Protein AF-A0A657LR87-F1 (afdb_monomer_lite)

Secondary structure (DSSP, 8-state):
--------------------------GGGSTTPPPHHHHHHHH-EEEEEEEEES-SS---SSS-SEEEEEEEEETTEEEEESSPPPPHHHHHTT---

Organism: NCBI:txid1798805

Structure (mmCIF, N/CA/C/O backbone):
data_AF-A0A657LR87-F1
#
_entry.id   AF-A0A657LR87-F1
#
loop_
_atom_site.group_PDB
_atom_site.id
_atom_site.type_symbol
_atom_site.label_atom_id
_atom_site.label_alt_id
_atom_site.label_comp_id
_atom_site.label_asym_id
_atom_site.label_entity_id
_atom_site.label_seq_id
_atom_site.pdbx_PDB_ins_code
_atom_site.Cartn_x
_atom_site.Cartn_y
_atom_site.Cartn_z
_atom_site.occupancy
_atom_site.B_iso_or_equiv
_atom_site.auth_seq_id
_atom_site.auth_comp_id
_atom_site.auth_asym_id
_atom_site.auth_atom_id
_atom_site.pdbx_PDB_model_num
ATOM 1 N N . MET A 1 1 ? -25.344 -31.696 85.676 1.00 45.34 1 MET A N 1
ATOM 2 C CA . MET A 1 1 ? -24.817 -31.951 84.312 1.00 45.34 1 MET A CA 1
ATOM 3 C C . MET A 1 1 ? -25.486 -33.245 83.855 1.00 45.34 1 MET A C 1
ATOM 5 O O . MET A 1 1 ? -25.365 -34.164 84.660 1.00 45.34 1 MET A O 1
ATOM 9 N N . PRO A 1 2 ? -26.267 -33.354 82.749 1.00 43.00 2 PRO A N 1
ATOM 10 C CA . PRO A 1 2 ? -26.297 -32.641 81.439 1.00 43.00 2 PRO A CA 1
ATOM 11 C C . PRO A 1 2 ? -27.602 -31.809 81.210 1.00 43.00 2 PRO A C 1
ATOM 13 O O . PRO A 1 2 ? -28.555 -31.988 81.958 1.00 43.00 2 PRO A O 1
ATOM 16 N N . LEU A 1 3 ? -27.636 -30.699 80.441 1.00 42.78 3 LEU A N 1
ATOM 17 C CA . LEU A 1 3 ? -27.855 -30.525 78.973 1.00 42.78 3 LEU A CA 1
ATOM 18 C C . LEU A 1 3 ? -29.111 -31.284 78.461 1.00 42.78 3 LEU A C 1
ATOM 20 O O . LEU A 1 3 ? -29.235 -32.468 78.715 1.00 42.78 3 LEU A O 1
ATOM 24 N N . GLU A 1 4 ? -30.091 -30.721 77.742 1.00 45.56 4 GLU A N 1
ATOM 25 C CA . GLU A 1 4 ? -29.956 -29.732 76.678 1.00 45.56 4 GLU A CA 1
ATOM 26 C C . GLU A 1 4 ? -31.309 -29.139 76.207 1.00 45.56 4 GLU A C 1
ATOM 28 O O . GLU A 1 4 ? -32.389 -29.717 76.326 1.00 45.56 4 GLU A O 1
ATOM 33 N N . ILE A 1 5 ? -31.172 -27.947 75.640 1.00 55.06 5 ILE A N 1
ATOM 34 C CA . ILE A 1 5 ? -32.112 -26.999 75.041 1.00 55.06 5 ILE A CA 1
ATOM 35 C C . ILE A 1 5 ? -32.950 -27.602 73.894 1.00 55.06 5 ILE A C 1
ATOM 37 O O . ILE A 1 5 ? -32.401 -28.025 72.879 1.00 55.06 5 ILE A O 1
ATOM 41 N N . ARG A 1 6 ? -34.290 -27.517 73.956 1.00 53.53 6 ARG A N 1
ATOM 42 C CA . ARG A 1 6 ? -35.141 -27.692 72.760 1.00 53.53 6 ARG A CA 1
ATOM 43 C C . ARG A 1 6 ? -35.396 -26.348 72.074 1.00 53.53 6 ARG A C 1
ATOM 45 O O . ARG A 1 6 ? -36.237 -25.552 72.487 1.00 53.53 6 ARG A O 1
ATOM 52 N N . ARG A 1 7 ? -34.613 -26.124 71.015 1.00 56.16 7 ARG A N 1
ATOM 53 C CA . ARG A 1 7 ? -34.705 -25.034 70.034 1.00 56.16 7 ARG A CA 1
ATOM 54 C C . ARG A 1 7 ? -36.095 -24.967 69.389 1.00 56.16 7 ARG A C 1
ATOM 56 O O . ARG A 1 7 ? -36.617 -25.968 68.906 1.00 56.16 7 ARG A O 1
ATOM 63 N N . LYS A 1 8 ? -36.646 -23.754 69.332 1.00 47.19 8 LYS A N 1
ATOM 64 C CA . LYS A 1 8 ? -37.831 -23.390 68.547 1.00 47.19 8 LYS A CA 1
ATOM 65 C C . LYS A 1 8 ? -37.454 -23.410 67.060 1.00 47.19 8 LYS A C 1
ATOM 67 O O . LYS A 1 8 ? -36.541 -22.692 66.662 1.00 47.19 8 LYS A O 1
ATOM 72 N N . LEU A 1 9 ? -38.127 -24.234 66.255 1.00 52.50 9 LEU A N 1
ATOM 73 C CA . LEU A 1 9 ? -37.993 -24.213 64.797 1.00 52.50 9 LEU A CA 1
ATOM 74 C C . LEU A 1 9 ? -38.700 -22.970 64.244 1.00 52.50 9 LEU A C 1
ATOM 76 O O . LEU A 1 9 ? -39.925 -22.889 64.270 1.00 52.50 9 LEU A O 1
ATOM 80 N N . SER A 1 10 ? -37.931 -22.002 63.747 1.00 55.72 10 SER A N 1
ATOM 81 C CA . SER A 1 10 ? -38.448 -20.920 62.909 1.00 55.72 10 SER A CA 1
ATOM 82 C C . SER A 1 10 ? -38.478 -21.391 61.455 1.00 55.72 10 SER A C 1
ATOM 84 O O . SER A 1 10 ? -37.421 -21.623 60.866 1.00 55.72 10 SER A O 1
ATOM 86 N N . LEU A 1 11 ? -39.669 -21.527 60.869 1.00 52.47 11 LEU A N 1
ATOM 87 C CA . LEU A 1 11 ? -39.812 -21.689 59.423 1.00 52.47 11 LEU A CA 1
ATOM 88 C C . LEU A 1 11 ? -39.499 -20.355 58.736 1.00 52.47 11 LEU A C 1
ATOM 90 O O . LEU A 1 11 ? -40.281 -19.410 58.809 1.00 52.47 11 LEU A O 1
ATOM 94 N N . SER A 1 12 ? -38.358 -20.282 58.056 1.00 53.62 12 SER A N 1
ATOM 95 C CA . SER A 1 12 ? -38.075 -19.230 57.082 1.00 53.62 12 SER A CA 1
ATOM 96 C C . SER A 1 12 ? -38.790 -19.555 55.768 1.00 53.62 12 SER A C 1
ATOM 98 O O . SER A 1 12 ? -38.451 -20.536 55.104 1.00 53.62 12 SER A O 1
ATOM 100 N N . ALA A 1 13 ? -39.772 -18.739 55.386 1.00 54.97 13 ALA A N 1
ATOM 101 C CA . ALA A 1 13 ? -40.375 -18.790 54.059 1.00 54.97 13 ALA A CA 1
ATOM 102 C C . ALA A 1 13 ? -39.352 -18.301 53.018 1.00 54.97 13 ALA A C 1
ATOM 104 O O . ALA A 1 13 ? -38.956 -17.136 53.024 1.00 54.97 13 ALA A O 1
ATOM 105 N N . LEU A 1 14 ? -38.908 -19.203 52.140 1.00 55.72 14 LEU A N 1
ATOM 106 C CA . LEU A 1 14 ? -38.130 -18.868 50.949 1.00 55.72 14 LEU A CA 1
ATOM 107 C C . LEU A 1 14 ? -39.063 -18.164 49.949 1.00 55.72 14 LEU A C 1
ATOM 109 O O . LEU A 1 14 ? -39.917 -18.804 49.338 1.00 55.72 14 LEU A O 1
ATOM 113 N N . ALA A 1 15 ? -38.905 -16.855 49.768 1.00 58.44 15 ALA A N 1
ATOM 114 C CA . ALA A 1 15 ? -39.506 -16.147 48.644 1.00 58.44 15 ALA A CA 1
ATOM 115 C C . ALA A 1 15 ? -38.614 -16.346 47.407 1.00 58.44 15 ALA A C 1
ATOM 117 O O . ALA A 1 15 ? -37.546 -15.745 47.302 1.00 58.44 15 ALA A O 1
ATOM 118 N N . MET A 1 16 ? -39.031 -17.213 46.477 1.00 56.47 16 MET A N 1
ATOM 119 C CA . MET A 1 16 ? -38.440 -17.261 45.137 1.00 56.47 16 MET A CA 1
ATOM 120 C C . MET A 1 16 ? -38.786 -15.965 44.399 1.00 56.47 16 MET A C 1
ATOM 122 O O . MET A 1 16 ? -39.935 -15.736 44.026 1.00 56.47 16 MET A O 1
ATOM 126 N N . VAL A 1 17 ? -37.778 -15.125 44.173 1.00 60.16 17 VAL A N 1
ATOM 127 C CA . VAL A 1 17 ? -37.858 -14.007 43.233 1.00 60.16 17 VAL A CA 1
ATOM 128 C C . VAL A 1 17 ? -37.799 -14.594 41.823 1.00 60.16 17 VAL A C 1
ATOM 130 O O . VAL A 1 17 ? -36.756 -15.077 41.385 1.00 60.16 17 VAL A O 1
ATOM 133 N N . LEU A 1 18 ? -38.929 -14.581 41.117 1.00 58.91 18 LEU A N 1
ATOM 134 C CA . LEU A 1 18 ? -38.990 -14.867 39.684 1.00 58.91 18 LEU A CA 1
ATOM 135 C C . LEU A 1 18 ? -38.292 -13.727 38.931 1.00 58.91 18 LEU A C 1
ATOM 137 O O . LEU A 1 18 ? -38.884 -12.680 38.675 1.00 58.91 18 LEU A O 1
ATOM 141 N N . VAL A 1 19 ? -37.019 -13.925 38.587 1.00 61.97 19 VAL A N 1
ATOM 142 C CA . VAL A 1 19 ? -36.316 -13.090 37.608 1.00 61.97 19 VAL A CA 1
ATOM 143 C C . VAL A 1 19 ? -36.846 -13.476 36.228 1.00 61.97 19 VAL A C 1
ATOM 145 O O . VAL A 1 19 ? -36.479 -14.511 35.676 1.00 61.97 19 VAL A O 1
ATOM 148 N N . LEU A 1 20 ? -37.755 -12.669 35.682 1.00 65.25 20 LEU A N 1
ATOM 1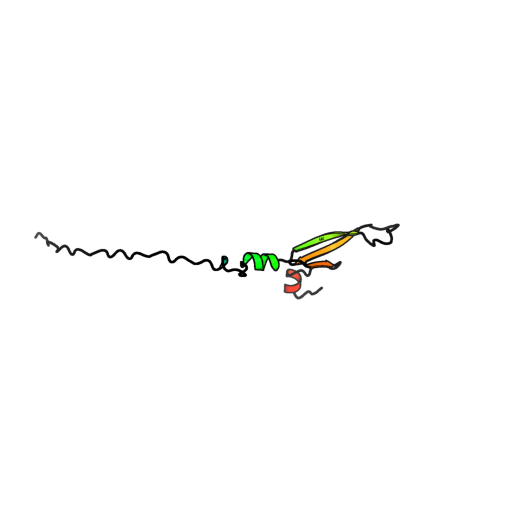49 C CA . LEU A 1 20 ? -38.147 -12.757 34.277 1.00 65.25 20 LEU A CA 1
ATOM 150 C C . LEU A 1 20 ? -36.956 -12.296 33.419 1.00 65.25 20 LEU A C 1
ATOM 152 O O . LEU A 1 20 ? -36.466 -11.186 33.643 1.00 65.25 20 LEU A O 1
ATOM 156 N N . PRO A 1 21 ? -36.474 -13.091 32.445 1.00 59.38 21 PRO A N 1
ATOM 157 C CA . PRO A 1 21 ? -35.467 -12.617 31.512 1.00 59.38 21 PRO A CA 1
ATOM 158 C C . PRO A 1 21 ? -36.121 -11.538 30.645 1.00 59.38 21 PRO A C 1
ATOM 160 O O . PRO A 1 21 ? -36.981 -11.823 29.812 1.00 59.38 21 PRO A O 1
ATOM 163 N N . GLY A 1 22 ? -35.760 -10.278 30.890 1.00 59.47 22 GLY A N 1
ATOM 164 C CA . GLY A 1 22 ? -36.147 -9.173 30.026 1.00 59.47 22 GLY A CA 1
ATOM 165 C C . GLY A 1 22 ? -35.656 -9.471 28.615 1.00 59.47 22 GLY A C 1
ATOM 166 O O . GLY A 1 22 ? -34.467 -9.712 28.410 1.00 59.47 22 GLY A O 1
ATOM 167 N N . GLN A 1 23 ? -36.580 -9.510 27.658 1.00 58.22 23 GLN A N 1
ATOM 168 C CA . GLN A 1 23 ? -36.243 -9.698 26.256 1.00 58.22 23 GLN A CA 1
ATOM 169 C C . GLN A 1 23 ? -35.411 -8.491 25.831 1.00 58.22 23 GLN A C 1
ATOM 171 O O . GLN A 1 23 ? -35.920 -7.373 25.746 1.00 58.22 23 GLN A O 1
ATOM 176 N N . VAL A 1 24 ? -34.112 -8.704 25.640 1.00 59.25 24 VAL A N 1
ATOM 177 C CA . VAL A 1 24 ? -33.240 -7.728 24.997 1.00 59.25 24 VAL A CA 1
ATOM 178 C C . VAL A 1 24 ? -33.753 -7.634 23.567 1.00 59.25 24 VAL A C 1
ATOM 180 O O . VAL A 1 24 ? -33.449 -8.490 22.743 1.00 59.25 24 VAL A O 1
ATOM 183 N N . LEU A 1 25 ? -34.612 -6.651 23.293 1.00 57.50 25 LEU A N 1
ATOM 184 C CA . LEU A 1 25 ? -34.969 -6.280 21.931 1.00 57.50 25 LEU A CA 1
ATOM 185 C C . LEU A 1 25 ? -33.662 -5.854 21.262 1.00 57.50 25 LEU A C 1
ATOM 187 O O . LEU A 1 25 ? -33.160 -4.756 21.502 1.00 57.50 25 LEU A O 1
ATOM 191 N N . ALA A 1 26 ? -33.054 -6.771 20.514 1.00 60.47 26 ALA A N 1
ATOM 192 C CA . ALA A 1 26 ? -31.873 -6.480 19.733 1.00 60.47 26 ALA A CA 1
ATOM 193 C C . ALA A 1 26 ? -32.271 -5.390 18.733 1.00 60.47 26 ALA A C 1
ATOM 195 O O . ALA A 1 26 ? -33.108 -5.601 17.859 1.00 60.47 26 ALA A O 1
ATOM 196 N N . TYR A 1 27 ? -31.699 -4.194 18.882 1.00 58.12 27 TYR A N 1
ATOM 197 C CA . TYR A 1 27 ? -31.944 -3.042 18.005 1.00 58.12 27 TYR A CA 1
ATOM 198 C C . TYR A 1 27 ? -31.503 -3.284 16.539 1.00 58.12 27 TYR A C 1
ATOM 200 O O . TYR A 1 27 ? -31.541 -2.362 15.730 1.00 58.12 27 TYR A O 1
ATOM 208 N N . THR A 1 28 ? -31.089 -4.507 16.193 1.00 59.69 28 THR A N 1
ATOM 209 C CA . THR A 1 28 ? -30.653 -4.958 14.866 1.00 59.69 28 THR A CA 1
ATOM 210 C C . THR A 1 28 ? -31.790 -5.063 13.854 1.00 59.69 28 THR A C 1
ATOM 212 O O . THR A 1 28 ? -31.530 -4.980 12.660 1.00 59.69 28 THR A O 1
ATOM 215 N N . ASP A 1 29 ? -33.039 -5.204 14.308 1.00 63.09 29 ASP A N 1
ATOM 216 C CA . ASP A 1 29 ? -34.170 -5.538 13.424 1.00 63.09 29 ASP A CA 1
ATOM 217 C C . ASP A 1 29 ? -34.990 -4.306 12.991 1.00 63.09 29 ASP A C 1
ATOM 219 O O . ASP A 1 29 ? -36.039 -4.422 12.35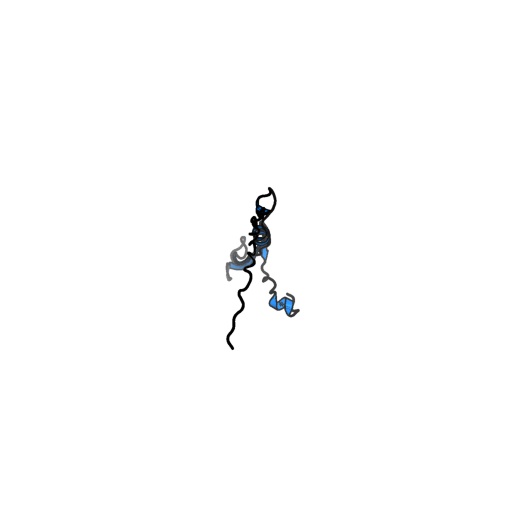3 1.00 63.09 29 ASP A O 1
ATOM 223 N N . LEU A 1 30 ? -34.528 -3.099 13.335 1.00 75.56 30 LEU A N 1
ATOM 224 C CA . LEU A 1 30 ? -35.160 -1.852 12.910 1.00 75.56 30 LEU A CA 1
ATOM 225 C C . LEU A 1 30 ? -34.764 -1.518 11.463 1.00 75.56 30 LEU A C 1
ATOM 227 O O . LEU A 1 30 ? -33.573 -1.480 11.142 1.00 75.56 30 LEU A O 1
ATOM 231 N N . PRO A 1 31 ? -35.733 -1.210 10.581 1.00 71.88 31 PRO A N 1
ATOM 232 C CA . PRO A 1 31 ? -35.439 -0.896 9.190 1.00 71.88 31 PRO A CA 1
ATOM 233 C C . PRO A 1 3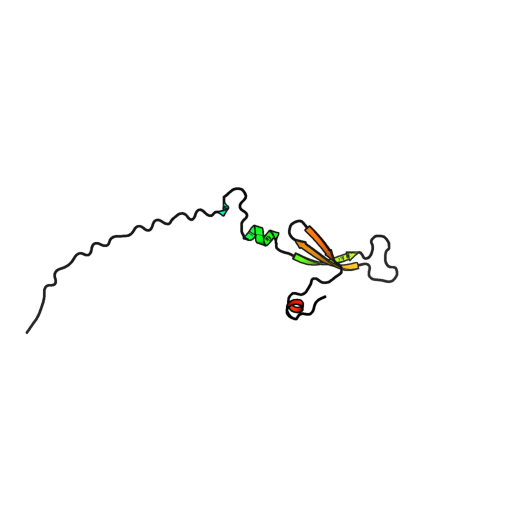1 ? -34.531 0.337 9.103 1.00 71.88 31 PRO A C 1
ATOM 235 O O . PRO A 1 31 ? -34.903 1.433 9.520 1.00 71.88 31 PRO A O 1
ATOM 238 N N . GLY A 1 32 ? -33.329 0.148 8.553 1.00 71.62 32 GLY A N 1
ATOM 239 C CA . GLY A 1 32 ? -32.324 1.199 8.371 1.00 71.62 32 GLY A CA 1
ATOM 240 C C . GLY A 1 32 ? -31.219 1.249 9.432 1.00 71.62 32 GLY A C 1
ATOM 241 O O . GLY A 1 32 ? -30.258 1.999 9.244 1.00 71.62 32 GLY A O 1
ATOM 242 N N . VAL A 1 33 ? -31.298 0.451 10.503 1.00 82.19 33 VAL A N 1
ATOM 243 C CA . VAL A 1 33 ? -30.185 0.291 11.449 1.00 82.19 33 VAL A CA 1
ATOM 244 C C . VAL A 1 33 ? -29.164 -0.664 10.842 1.00 82.19 33 VAL A C 1
ATOM 246 O O . VAL A 1 33 ? -29.480 -1.801 10.517 1.00 82.19 33 VAL A O 1
ATOM 249 N N . GLN A 1 34 ? -27.937 -0.179 10.662 1.00 79.00 34 GLN A N 1
ATOM 250 C CA . GLN A 1 34 ? -26.812 -1.020 10.262 1.00 79.00 34 GLN A CA 1
ATOM 251 C C . GLN A 1 34 ? -26.152 -1.590 11.506 1.00 79.00 34 GLN A C 1
ATOM 253 O O . GLN A 1 34 ? -25.977 -0.889 12.509 1.00 79.00 34 GLN A O 1
ATOM 258 N N . THR A 1 35 ? -25.760 -2.852 11.422 1.00 82.62 35 THR A N 1
ATOM 259 C CA . THR A 1 35 ? -24.970 -3.483 12.476 1.00 82.62 35 THR A CA 1
ATOM 260 C C . THR A 1 35 ? -23.593 -2.811 12.579 1.00 82.62 35 THR A C 1
ATOM 262 O O . THR A 1 35 ? -23.077 -2.288 11.584 1.00 82.62 35 THR A O 1
ATOM 265 N N . PRO A 1 36 ? -22.959 -2.800 13.766 1.00 77.00 36 PRO A N 1
ATOM 266 C CA . PRO A 1 36 ? -21.588 -2.308 13.902 1.00 77.00 36 PRO A CA 1
ATOM 267 C C . PRO A 1 36 ? -20.626 -3.043 12.955 1.00 77.00 36 PRO A C 1
ATOM 269 O O . PRO A 1 36 ? -19.777 -2.405 12.342 1.00 77.00 36 PRO A O 1
ATOM 272 N N . GLU A 1 37 ? -20.836 -4.342 12.738 1.00 76.25 37 GLU A N 1
ATOM 273 C CA . GLU A 1 37 ? -20.074 -5.166 11.792 1.00 76.25 37 GLU A CA 1
ATOM 274 C C . GLU A 1 37 ? -20.231 -4.690 10.338 1.00 76.25 37 GLU A C 1
ATOM 276 O O . GLU A 1 37 ? -19.244 -4.605 9.612 1.00 76.25 37 GLU A O 1
ATOM 281 N N . GLU A 1 38 ? -21.435 -4.306 9.898 1.00 74.00 38 GLU A N 1
ATOM 282 C CA . GLU A 1 38 ? -21.644 -3.716 8.565 1.00 74.00 38 GLU A CA 1
ATOM 283 C C . GLU A 1 38 ? -20.970 -2.352 8.414 1.00 74.00 38 GLU A C 1
ATOM 285 O O . GLU A 1 38 ? -20.430 -2.036 7.347 1.00 74.00 38 GLU A O 1
ATOM 290 N N . ILE A 1 39 ? -20.988 -1.533 9.467 1.00 76.69 39 ILE A N 1
ATOM 291 C CA . ILE A 1 39 ? -20.315 -0.232 9.468 1.00 76.69 39 ILE A CA 1
ATOM 292 C C . ILE A 1 39 ? -18.801 -0.438 9.371 1.00 76.69 39 ILE A C 1
ATOM 294 O O . ILE A 1 39 ? -18.152 0.195 8.535 1.00 76.69 39 ILE A O 1
ATOM 298 N N . GLU A 1 40 ? -18.244 -1.346 10.169 1.00 73.25 40 GLU A N 1
ATOM 299 C CA . GLU A 1 40 ? -16.826 -1.703 10.141 1.00 73.25 40 GLU A CA 1
ATOM 300 C C . GLU A 1 40 ? -16.420 -2.303 8.794 1.00 73.25 40 GLU A C 1
ATOM 302 O O . GLU A 1 40 ? -15.431 -1.869 8.202 1.00 73.25 40 GLU A O 1
ATOM 307 N N . ALA A 1 41 ? -17.213 -3.223 8.240 1.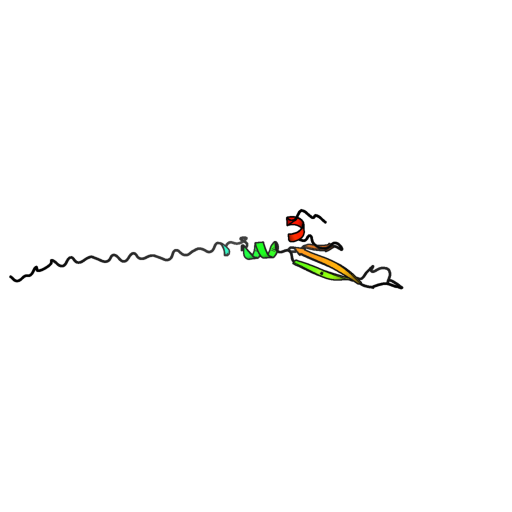00 69.12 41 ALA A N 1
ATOM 308 C CA . ALA A 1 41 ? -16.970 -3.811 6.927 1.00 69.12 41 ALA A CA 1
ATOM 309 C C . ALA A 1 41 ? -16.993 -2.750 5.817 1.00 69.12 41 ALA A C 1
ATOM 311 O O . ALA A 1 41 ? -16.119 -2.743 4.946 1.00 69.12 41 ALA A O 1
ATOM 312 N N . ARG A 1 42 ? -17.930 -1.794 5.867 1.00 69.00 42 ARG A N 1
ATOM 313 C CA . ARG A 1 42 ? -17.991 -0.674 4.913 1.00 69.00 42 ARG A CA 1
ATOM 314 C C . ARG A 1 42 ? -16.806 0.284 5.062 1.00 69.00 42 ARG A C 1
ATOM 316 O O . ARG A 1 42 ? -16.351 0.852 4.067 1.00 69.00 42 ARG A O 1
ATOM 323 N N . GLN A 1 43 ? -16.318 0.492 6.282 1.00 70.50 43 GLN A N 1
ATOM 324 C CA . GLN A 1 43 ? -15.170 1.356 6.560 1.00 70.50 43 GLN A CA 1
ATOM 325 C C . GLN A 1 43 ? -13.827 0.664 6.325 1.00 70.50 43 GLN A C 1
ATOM 327 O O . GLN A 1 43 ? -12.823 1.365 6.149 1.00 70.50 43 GLN A O 1
ATOM 332 N N . SER A 1 44 ? -13.809 -0.670 6.287 1.00 72.50 44 SER A N 1
ATOM 333 C CA . SER A 1 44 ? -12.604 -1.459 6.087 1.00 72.50 44 SER A CA 1
ATOM 334 C C . SER A 1 44 ? -11.916 -1.064 4.778 1.00 72.50 44 SER A C 1
ATOM 336 O O . SER A 1 44 ? -12.524 -0.945 3.710 1.00 72.50 44 SER A O 1
ATOM 338 N N . ARG A 1 45 ? -10.621 -0.766 4.892 1.00 75.12 45 ARG A N 1
ATOM 339 C CA . ARG A 1 45 ? -9.752 -0.426 3.768 1.00 75.12 45 ARG A CA 1
ATOM 340 C C . ARG A 1 45 ? -8.899 -1.639 3.467 1.00 75.12 45 ARG A C 1
ATOM 342 O O . ARG A 1 45 ? -8.055 -2.004 4.281 1.00 75.12 45 ARG A O 1
ATOM 349 N N . VAL A 1 46 ? -9.096 -2.230 2.297 1.00 82.19 46 VAL A N 1
ATOM 350 C CA . VAL A 1 46 ? -8.256 -3.329 1.818 1.00 82.19 46 VAL A CA 1
ATOM 351 C C . VAL A 1 46 ? -7.348 -2.773 0.735 1.00 82.19 46 VAL A C 1
ATOM 353 O O . VAL A 1 46 ? -7.826 -2.299 -0.295 1.00 82.19 46 VAL A O 1
ATOM 356 N N . CYS A 1 47 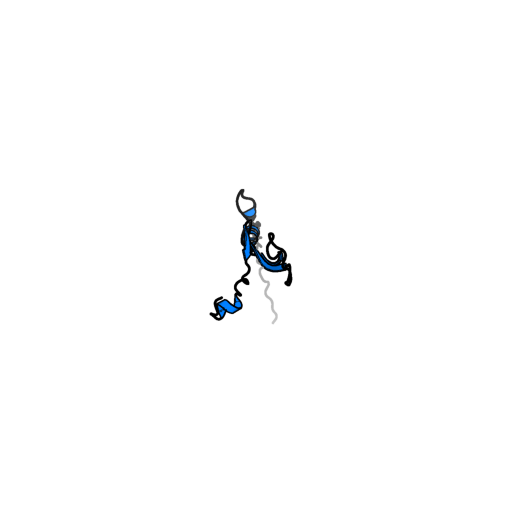? -6.043 -2.775 0.997 1.00 83.81 47 CYS A N 1
ATOM 357 C CA . CYS A 1 47 ? -5.028 -2.347 0.043 1.00 83.81 47 CYS A CA 1
ATOM 358 C C . CYS A 1 47 ? -4.177 -3.546 -0.357 1.00 83.81 47 CYS A C 1
ATOM 360 O O . CYS A 1 47 ? -3.532 -4.165 0.486 1.00 83.81 47 CYS A O 1
ATOM 362 N N . GLU A 1 48 ? -4.146 -3.833 -1.651 1.00 86.69 48 GLU A N 1
ATOM 363 C CA . GLU A 1 48 ? -3.392 -4.940 -2.224 1.00 86.69 48 GLU A CA 1
ATOM 364 C C . GLU A 1 48 ? -2.410 -4.421 -3.268 1.00 86.69 48 GLU A C 1
ATOM 366 O O . GLU A 1 48 ? -2.682 -3.468 -4.005 1.00 86.69 48 GLU A O 1
ATOM 371 N N . GLN A 1 49 ? -1.246 -5.061 -3.337 1.00 88.81 49 GLN A N 1
ATOM 372 C CA . GLN A 1 49 ? -0.283 -4.802 -4.393 1.00 88.81 49 GLN A CA 1
ATOM 373 C C . GLN A 1 49 ? -0.672 -5.615 -5.628 1.00 88.81 49 GLN A C 1
ATOM 375 O O . GLN A 1 49 ? -0.707 -6.843 -5.594 1.00 88.81 49 GLN A O 1
ATOM 380 N N . VAL A 1 50 ? -0.944 -4.923 -6.729 1.00 91.56 50 VAL A N 1
ATOM 381 C CA . VAL A 1 50 ? -1.388 -5.509 -7.995 1.00 91.56 50 VAL A CA 1
ATOM 382 C C . VAL A 1 50 ? -0.386 -5.225 -9.111 1.00 91.56 50 VAL A C 1
ATOM 384 O O . VAL A 1 50 ? 0.319 -4.214 -9.107 1.00 91.56 50 VAL A O 1
ATOM 387 N N . LEU A 1 51 ? -0.324 -6.124 -10.093 1.00 91.44 51 LEU A N 1
ATOM 388 C CA . LEU A 1 51 ? 0.449 -5.941 -11.321 1.00 91.44 51 LEU A CA 1
ATOM 389 C C . LEU A 1 51 ? -0.406 -5.224 -12.367 1.00 91.44 51 LEU A C 1
ATOM 391 O O . LEU A 1 51 ? -1.477 -5.695 -12.741 1.00 91.44 51 LEU A O 1
ATOM 395 N N . VAL A 1 52 ? 0.086 -4.094 -12.868 1.00 90.19 52 VAL A N 1
ATOM 396 C CA . VAL A 1 52 ? -0.609 -3.254 -13.848 1.00 90.19 52 VAL A CA 1
ATOM 397 C C . VAL A 1 52 ? 0.252 -3.095 -15.091 1.00 90.19 52 VAL A C 1
ATOM 399 O O . VAL A 1 52 ? 1.471 -2.940 -15.007 1.00 90.19 52 VAL A O 1
ATOM 402 N N . ARG A 1 53 ? -0.368 -3.144 -16.272 1.00 87.19 53 ARG A N 1
ATOM 403 C CA . ARG A 1 53 ? 0.339 -2.984 -17.548 1.00 87.19 53 ARG A CA 1
ATOM 404 C C . ARG A 1 53 ? 0.938 -1.579 -17.656 1.00 87.19 53 ARG A C 1
ATOM 406 O O . ARG A 1 53 ? 0.237 -0.583 -17.480 1.00 87.19 53 ARG A O 1
ATOM 413 N N . ARG A 1 54 ? 2.230 -1.504 -17.972 1.00 78.06 54 ARG A N 1
ATOM 414 C CA . ARG A 1 54 ? 2.993 -0.260 -18.105 1.00 78.06 54 ARG A CA 1
ATOM 415 C C . ARG A 1 54 ? 2.671 0.366 -19.465 1.00 78.06 54 ARG A C 1
ATOM 417 O O . ARG A 1 54 ? 3.189 -0.091 -20.471 1.00 78.06 54 ARG A O 1
ATOM 424 N N . ASN A 1 55 ? 1.800 1.379 -19.458 1.00 73.00 55 ASN A N 1
ATOM 425 C CA . ASN A 1 55 ? 1.257 2.084 -20.628 1.00 73.00 55 ASN A CA 1
ATOM 426 C C . ASN A 1 55 ? 0.464 1.181 -21.603 1.00 73.00 55 ASN A C 1
ATOM 428 O O . ASN A 1 55 ? 0.993 0.261 -22.216 1.00 73.00 55 ASN A O 1
ATOM 432 N N . LYS A 1 56 ? -0.838 1.446 -21.781 1.00 67.81 56 LYS A N 1
ATOM 433 C CA . LYS A 1 56 ? -1.657 0.686 -22.747 1.00 67.81 56 LYS A CA 1
ATOM 434 C C . LYS A 1 56 ? -1.339 1.035 -24.203 1.00 67.81 56 LYS A C 1
ATOM 436 O O . LYS A 1 56 ? -1.619 0.213 -25.066 1.00 67.81 56 LYS A O 1
ATOM 441 N N . TRP A 1 57 ? -0.773 2.215 -24.452 1.00 76.12 57 TRP A N 1
ATOM 442 C CA . TRP A 1 57 ? -0.624 2.785 -25.793 1.00 76.12 57 TRP A CA 1
ATOM 443 C C . TRP A 1 57 ? 0.711 2.467 -26.468 1.00 76.12 57 TRP A C 1
ATOM 445 O O . TRP A 1 57 ? 0.835 2.662 -27.671 1.00 76.12 57 TRP A O 1
ATOM 455 N N . ALA A 1 58 ? 1.706 1.993 -25.717 1.00 73.81 58 ALA A N 1
ATOM 456 C CA . ALA A 1 58 ? 3.005 1.622 -26.262 1.00 73.81 58 ALA A CA 1
ATOM 457 C C . ALA A 1 58 ? 3.630 0.512 -25.416 1.00 73.81 58 ALA A C 1
ATOM 459 O O . ALA A 1 58 ? 3.857 0.704 -24.217 1.00 73.81 58 ALA A O 1
ATOM 460 N N . GLU A 1 59 ? 3.922 -0.640 -26.027 1.00 78.31 59 GLU A N 1
ATOM 461 C CA . GLU A 1 59 ? 4.729 -1.657 -25.364 1.00 78.31 59 GLU A CA 1
ATOM 462 C C . GLU A 1 59 ? 6.191 -1.195 -25.222 1.00 78.31 59 GLU A C 1
ATOM 464 O O . GLU A 1 59 ? 6.769 -0.638 -26.156 1.00 78.31 59 GLU A O 1
ATOM 469 N N . PRO A 1 60 ? 6.831 -1.455 -24.070 1.00 75.75 60 PRO A N 1
ATOM 470 C CA . PRO A 1 60 ? 8.246 -1.162 -23.900 1.00 75.75 60 PRO A CA 1
ATOM 471 C C . PRO A 1 60 ? 9.106 -2.099 -24.762 1.00 75.75 60 PRO A C 1
ATOM 473 O O . PRO A 1 60 ? 8.989 -3.320 -24.655 1.00 75.75 60 PRO A O 1
ATOM 476 N N . THR A 1 61 ? 10.009 -1.531 -25.568 1.00 80.62 61 THR A N 1
ATOM 477 C CA . THR A 1 61 ? 10.955 -2.290 -26.410 1.00 80.62 61 THR A CA 1
ATOM 478 C C . THR A 1 61 ? 12.034 -2.996 -25.583 1.00 80.62 61 THR A C 1
ATOM 480 O O . THR A 1 61 ? 12.362 -4.140 -25.862 1.00 80.62 61 THR A O 1
ATOM 483 N N . ASN A 1 62 ? 12.549 -2.340 -24.534 1.00 82.19 62 ASN A N 1
ATOM 484 C CA . ASN A 1 62 ? 13.652 -2.833 -23.692 1.00 82.19 62 ASN A CA 1
ATOM 485 C C . ASN A 1 62 ? 13.341 -2.698 -22.186 1.00 82.19 62 ASN A C 1
ATOM 487 O O . ASN A 1 62 ? 14.170 -2.229 -21.409 1.00 82.19 62 ASN A O 1
ATOM 491 N N . GLY A 1 63 ? 12.126 -3.047 -21.750 1.00 82.00 63 GLY A N 1
ATOM 492 C CA . GLY A 1 63 ? 11.737 -2.880 -20.347 1.00 82.00 63 GLY A CA 1
ATOM 493 C C . GLY A 1 63 ? 10.563 -3.749 -19.895 1.00 82.00 63 GLY A C 1
ATOM 494 O O . GLY A 1 63 ? 9.914 -4.404 -20.712 1.00 82.00 63 GLY A O 1
ATOM 495 N N . PRO A 1 64 ? 10.267 -3.764 -18.582 1.00 84.31 64 PRO A N 1
ATOM 496 C CA . PRO A 1 64 ? 9.202 -4.592 -18.040 1.00 84.31 64 PRO A CA 1
ATOM 497 C C . PRO A 1 64 ? 7.832 -4.077 -18.493 1.00 84.31 64 PRO A C 1
ATOM 499 O O . PRO A 1 64 ? 7.511 -2.893 -18.359 1.00 84.31 64 PRO A O 1
ATOM 502 N N . ARG A 1 65 ? 7.012 -5.001 -19.005 1.00 86.94 65 ARG A N 1
ATOM 503 C CA . ARG A 1 65 ? 5.644 -4.745 -19.495 1.00 86.94 65 ARG A CA 1
ATOM 504 C C . ARG A 1 65 ? 4.641 -4.440 -18.385 1.00 86.94 65 ARG A C 1
ATOM 506 O O . ARG A 1 65 ? 3.567 -3.911 -18.662 1.00 86.94 65 ARG A O 1
ATOM 513 N N . TYR A 1 66 ? 4.981 -4.770 -17.144 1.00 88.81 66 TYR A N 1
ATOM 514 C CA . TYR A 1 66 ? 4.137 -4.574 -15.974 1.00 88.81 66 TYR A CA 1
ATOM 515 C C . TYR A 1 66 ? 4.894 -3.803 -14.897 1.00 88.81 66 TYR A C 1
ATOM 517 O O . TYR A 1 66 ? 6.118 -3.882 -14.798 1.00 88.81 66 TYR A O 1
ATOM 525 N N . THR A 1 67 ? 4.149 -3.051 -14.098 1.00 88.62 67 THR A N 1
ATOM 526 C CA . THR A 1 67 ? 4.623 -2.387 -12.888 1.00 88.62 67 THR A CA 1
ATOM 527 C C . THR A 1 67 ? 3.720 -2.769 -11.730 1.00 88.62 67 THR A C 1
ATOM 529 O O . THR A 1 67 ? 2.550 -3.095 -11.932 1.00 88.62 67 THR A O 1
ATOM 532 N N . TYR A 1 68 ? 4.252 -2.716 -10.518 1.00 88.06 68 TYR A N 1
ATOM 533 C CA . TYR A 1 68 ? 3.420 -2.811 -9.332 1.00 88.06 68 TYR A CA 1
ATOM 534 C C . TYR A 1 68 ? 2.715 -1.481 -9.079 1.00 88.06 68 TYR A C 1
ATOM 536 O O . TYR A 1 68 ? 3.310 -0.417 -9.256 1.00 88.06 68 TYR A O 1
ATOM 544 N N . ALA A 1 69 ? 1.459 -1.570 -8.666 1.00 89.31 69 ALA A N 1
ATOM 545 C CA . ALA A 1 69 ? 0.678 -0.476 -8.114 1.00 89.31 69 ALA A CA 1
ATOM 546 C C . ALA A 1 69 ? -0.093 -0.994 -6.898 1.00 89.31 69 ALA A C 1
ATOM 548 O O . ALA A 1 69 ? -0.317 -2.195 -6.756 1.00 89.31 69 ALA A O 1
ATOM 549 N N . TYR A 1 70 ? -0.518 -0.094 -6.028 1.00 87.75 70 TYR A N 1
ATOM 550 C CA . TYR A 1 70 ? -1.362 -0.412 -4.889 1.00 87.75 70 TYR A CA 1
ATOM 551 C C . TYR A 1 70 ? -2.806 -0.077 -5.238 1.00 87.75 70 TYR A C 1
ATOM 553 O O . TYR A 1 70 ? -3.131 1.071 -5.551 1.00 87.75 70 TYR A O 1
ATOM 561 N N . SER A 1 71 ? -3.666 -1.094 -5.217 1.00 88.12 71 SER A N 1
ATOM 562 C CA . SER A 1 71 ? -5.107 -0.926 -5.342 1.00 88.12 71 SER A CA 1
ATOM 563 C C . SER A 1 71 ? -5.712 -0.929 -3.950 1.00 88.12 71 SER A C 1
ATOM 565 O O . SER A 1 71 ? -5.622 -1.923 -3.235 1.00 88.12 71 SER A O 1
ATOM 567 N N . CYS A 1 72 ? -6.316 0.189 -3.564 1.00 86.88 72 CYS A N 1
ATOM 568 C CA . CYS A 1 72 ? -7.031 0.313 -2.305 1.00 86.88 72 CYS A CA 1
ATOM 569 C C . CYS A 1 72 ? -8.529 0.384 -2.575 1.00 86.88 72 CYS A C 1
ATOM 571 O O . CYS A 1 72 ? -8.981 1.184 -3.398 1.00 86.88 72 CYS A O 1
ATOM 573 N N . ARG A 1 73 ? -9.294 -0.441 -1.866 1.00 85.62 73 ARG A N 1
ATOM 574 C CA . ARG A 1 73 ? -10.755 -0.457 -1.892 1.00 85.62 73 ARG A CA 1
ATOM 575 C C . ARG A 1 73 ? -11.293 -0.043 -0.531 1.00 85.62 73 ARG A C 1
ATOM 577 O O . ARG A 1 73 ? -10.827 -0.536 0.494 1.00 85.62 73 ARG A O 1
ATOM 584 N N . GLN A 1 74 ? -12.260 0.867 -0.537 1.00 82.94 74 GLN A N 1
ATOM 585 C CA . GLN A 1 74 ? -13.023 1.257 0.643 1.00 82.94 74 GLN A CA 1
ATOM 586 C C . GLN A 1 74 ? -14.497 1.356 0.251 1.00 82.94 74 GLN A C 1
ATOM 588 O O . GLN A 1 74 ? -14.880 2.225 -0.537 1.00 82.94 74 GLN A O 1
ATOM 593 N N . GLY A 1 75 ? -15.321 0.441 0.764 1.00 78.44 75 GLY A N 1
ATOM 594 C CA . GLY A 1 75 ? -16.705 0.298 0.315 1.00 78.44 75 GLY A CA 1
ATOM 595 C C . GLY A 1 75 ? -16.793 0.115 -1.208 1.00 78.44 75 GLY A C 1
ATOM 596 O O . GLY A 1 75 ? -16.193 -0.802 -1.763 1.00 78.44 75 GLY A O 1
ATOM 597 N N . GLY A 1 76 ? -17.524 1.005 -1.889 1.00 76.19 76 GLY A N 1
ATOM 598 C CA . GLY A 1 76 ? -17.684 0.998 -3.353 1.00 76.19 76 GLY A CA 1
ATOM 599 C C . GLY A 1 76 ? -16.618 1.770 -4.141 1.00 76.19 76 GLY A C 1
ATOM 600 O O . GLY A 1 76 ? -16.693 1.823 -5.366 1.00 76.19 76 GLY A O 1
ATOM 601 N N . LEU A 1 77 ? -15.643 2.395 -3.473 1.00 79.44 77 LEU A N 1
ATOM 602 C CA . LEU A 1 77 ? -14.609 3.205 -4.118 1.00 79.44 77 LEU A CA 1
ATOM 603 C C . LEU A 1 77 ? -13.303 2.416 -4.232 1.00 79.44 77 LEU A C 1
ATOM 605 O O . LEU A 1 77 ? -12.821 1.849 -3.251 1.00 79.44 77 LEU A O 1
ATOM 609 N N . SER A 1 78 ? -12.705 2.420 -5.425 1.00 84.00 78 SER A N 1
ATOM 610 C CA . SER A 1 78 ? -11.381 1.843 -5.674 1.00 84.00 78 SER A CA 1
ATOM 611 C C . SER A 1 78 ? -10.420 2.897 -6.206 1.00 84.00 78 SER A C 1
ATOM 613 O O . SER A 1 78 ? -10.730 3.572 -7.188 1.00 84.00 78 SER A O 1
ATOM 615 N N . ILE A 1 79 ? -9.240 2.994 -5.602 1.00 87.38 79 ILE A N 1
ATOM 616 C CA . ILE A 1 79 ? -8.166 3.899 -6.016 1.00 87.38 79 ILE A CA 1
ATOM 617 C C . ILE A 1 79 ? -6.945 3.060 -6.393 1.00 87.38 79 ILE A C 1
ATOM 619 O O . ILE A 1 79 ? -6.653 2.047 -5.756 1.00 87.38 79 ILE A O 1
ATOM 623 N N . LEU A 1 80 ? -6.234 3.484 -7.436 1.00 87.62 80 LEU A N 1
ATOM 624 C CA . LEU A 1 80 ? -4.953 2.925 -7.859 1.00 87.62 80 LEU A CA 1
ATOM 625 C C . LEU A 1 80 ? -3.869 3.981 -7.660 1.00 87.62 80 LEU A C 1
ATOM 627 O O . LEU A 1 80 ? -3.980 5.086 -8.188 1.00 87.62 80 LEU A O 1
ATOM 631 N N . SER A 1 81 ? -2.824 3.635 -6.912 1.00 84.00 81 SER A N 1
ATOM 632 C CA . SER A 1 81 ? -1.671 4.502 -6.676 1.00 84.00 81 SER A CA 1
ATOM 633 C C . SER A 1 81 ? -0.370 3.774 -6.985 1.00 84.00 81 SER A C 1
ATOM 635 O O . SER A 1 81 ? -0.220 2.591 -6.691 1.00 84.00 81 SER A O 1
ATOM 637 N N . ASN A 1 82 ? 0.599 4.492 -7.550 1.00 82.56 82 ASN A N 1
ATOM 638 C CA . ASN A 1 82 ? 1.964 3.987 -7.716 1.00 82.56 82 ASN A CA 1
ATOM 639 C C . ASN A 1 82 ? 2.817 4.197 -6.453 1.00 82.56 82 ASN A C 1
ATOM 641 O O . ASN A 1 82 ? 3.931 3.686 -6.375 1.00 82.56 82 ASN A O 1
ATOM 645 N N . GLN A 1 83 ? 2.317 4.965 -5.481 1.00 80.38 83 GLN A N 1
ATOM 646 C CA . GLN A 1 83 ? 2.982 5.173 -4.200 1.00 80.38 83 GLN A CA 1
ATOM 647 C C . GLN A 1 83 ? 2.573 4.080 -3.209 1.00 80.38 83 GLN A C 1
ATOM 649 O O . GLN A 1 83 ? 1.400 3.690 -3.186 1.00 80.38 83 GLN A O 1
ATOM 654 N N . PRO A 1 84 ? 3.516 3.594 -2.384 1.00 71.81 84 PRO A N 1
ATOM 655 C CA . PRO A 1 84 ? 3.193 2.656 -1.327 1.00 71.81 84 PRO A CA 1
ATOM 656 C C . PRO A 1 84 ? 2.197 3.275 -0.347 1.00 71.81 84 PRO A C 1
ATOM 658 O O . PRO A 1 84 ? 2.253 4.484 -0.098 1.00 71.81 84 PRO A O 1
ATOM 661 N N . PRO A 1 85 ? 1.288 2.466 0.223 1.00 68.81 85 PRO A N 1
ATOM 662 C CA . PRO A 1 85 ? 0.411 2.954 1.265 1.00 68.81 85 PRO A CA 1
ATOM 663 C C . PRO A 1 85 ? 1.258 3.459 2.439 1.00 68.81 85 PRO A C 1
ATOM 665 O O . PRO A 1 85 ? 2.312 2.881 2.742 1.00 68.81 85 PRO A O 1
ATOM 668 N N . PRO A 1 86 ? 0.816 4.527 3.119 1.00 73.75 86 PRO A N 1
ATOM 669 C CA . PRO A 1 86 ? 1.536 5.033 4.268 1.00 73.75 86 PRO A CA 1
ATOM 670 C C . PRO A 1 86 ? 1.618 3.951 5.350 1.00 73.75 86 PRO A C 1
ATOM 672 O O . PRO A 1 86 ? 0.603 3.456 5.838 1.00 73.75 86 PRO A O 1
ATOM 675 N N . SER A 1 87 ? 2.835 3.577 5.739 1.00 76.12 87 SER A N 1
ATOM 676 C CA . SER A 1 87 ? 3.053 2.698 6.885 1.00 76.12 87 SER A CA 1
ATOM 677 C C . SER A 1 87 ? 2.675 3.415 8.183 1.00 76.12 87 SER A C 1
ATOM 679 O O . SER A 1 87 ? 3.283 4.431 8.534 1.00 76.12 87 SER A O 1
ATOM 681 N N . LEU A 1 88 ? 1.722 2.849 8.932 1.00 73.12 88 LEU A N 1
ATOM 682 C CA . LEU A 1 88 ? 1.352 3.335 10.267 1.00 73.12 88 LEU A CA 1
ATOM 683 C C . LEU A 1 88 ? 2.554 3.357 11.217 1.00 73.12 88 LEU A C 1
ATOM 685 O O . LEU A 1 88 ? 2.760 4.338 11.923 1.00 73.12 88 LEU A O 1
ATOM 689 N N . GLU A 1 89 ? 3.387 2.315 11.204 1.00 77.62 89 GLU A N 1
ATOM 690 C CA . GLU A 1 89 ? 4.583 2.239 12.055 1.00 77.62 89 GLU A CA 1
ATOM 691 C C . GLU A 1 89 ? 5.609 3.328 11.724 1.00 77.62 89 GLU A C 1
ATOM 693 O O . GLU A 1 89 ? 6.291 3.842 12.609 1.00 77.62 89 GLU A O 1
ATOM 698 N N . ARG A 1 90 ? 5.693 3.732 10.454 1.00 80.25 90 ARG A N 1
ATOM 699 C CA . ARG A 1 90 ? 6.571 4.816 10.011 1.00 80.25 90 ARG A CA 1
ATOM 700 C C . ARG A 1 90 ? 6.025 6.190 10.428 1.00 80.25 90 ARG A C 1
ATOM 702 O O . ARG A 1 90 ? 6.784 7.001 10.958 1.00 80.25 90 ARG A O 1
ATOM 709 N N . GLN A 1 91 ? 4.714 6.412 10.293 1.00 78.50 91 GLN A N 1
ATOM 710 C CA . GLN A 1 91 ? 4.049 7.634 10.767 1.00 78.50 91 GLN A CA 1
ATOM 711 C C . GLN A 1 91 ? 4.128 7.797 12.287 1.00 78.50 91 GLN A C 1
ATOM 713 O O . GLN A 1 91 ? 4.427 8.888 12.764 1.00 78.50 91 GLN A O 1
ATOM 718 N N . LYS A 1 92 ? 3.949 6.716 13.059 1.00 79.38 92 LYS A N 1
ATOM 719 C CA . LYS A 1 92 ? 4.133 6.727 14.523 1.00 79.38 92 LYS A CA 1
ATOM 720 C C . LYS A 1 92 ? 5.545 7.161 14.937 1.00 79.38 92 LYS A C 1
ATOM 722 O O . LYS A 1 92 ? 5.723 7.698 16.023 1.00 79.38 92 LYS A O 1
ATOM 727 N N . ARG A 1 93 ? 6.543 6.949 14.071 1.00 84.25 93 ARG A N 1
ATOM 728 C CA . ARG A 1 93 ? 7.934 7.402 14.251 1.00 84.25 93 ARG A CA 1
ATOM 729 C C . ARG A 1 93 ? 8.195 8.812 13.696 1.00 84.25 93 ARG A C 1
ATOM 731 O O . ARG A 1 93 ? 9.345 9.234 13.670 1.00 84.25 93 ARG A O 1
ATOM 738 N N . GLY A 1 94 ? 7.168 9.524 13.223 1.00 81.38 94 GLY A N 1
ATOM 739 C CA . GLY A 1 94 ? 7.280 10.870 12.644 1.00 81.38 94 GLY A CA 1
ATOM 740 C C . GLY A 1 94 ? 7.913 10.918 11.249 1.00 81.38 94 GLY A C 1
ATOM 741 O O . GLY A 1 94 ? 8.269 11.990 10.768 1.00 81.38 94 GLY A O 1
ATOM 742 N N . LEU A 1 95 ? 8.079 9.769 10.589 1.00 73.38 95 LEU A N 1
ATOM 743 C CA . LEU A 1 95 ? 8.701 9.668 9.273 1.00 73.38 95 LEU A CA 1
ATOM 744 C C . LEU A 1 95 ? 7.607 9.666 8.190 1.00 73.38 95 LEU A C 1
ATOM 746 O O . LEU A 1 95 ? 7.073 8.617 7.828 1.00 73.38 95 LEU A O 1
ATOM 750 N N . ASN A 1 96 ? 7.266 10.847 7.675 1.00 69.50 96 ASN A N 1
ATOM 751 C CA . ASN A 1 96 ? 6.289 10.990 6.588 1.00 69.50 96 ASN A CA 1
ATOM 752 C C . ASN A 1 96 ? 6.857 10.498 5.233 1.00 69.50 96 ASN A C 1
ATOM 754 O O . ASN A 1 96 ? 8.064 10.251 5.114 1.00 69.50 96 ASN A O 1
ATOM 758 N N . TYR A 1 97 ? 5.969 10.282 4.255 1.00 63.97 97 TY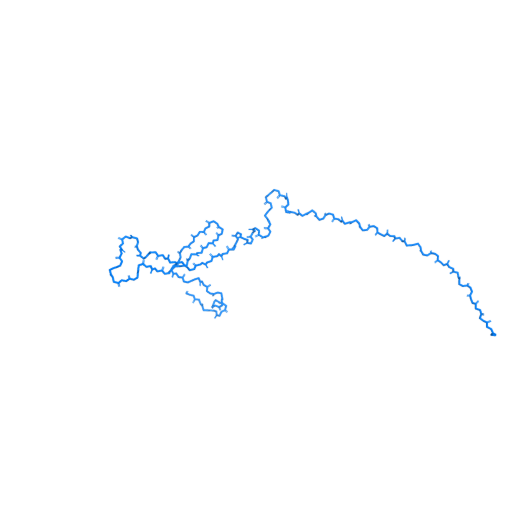R A N 1
ATOM 759 C CA . TYR A 1 97 ? 6.288 9.877 2.874 1.00 63.97 97 TYR A CA 1
ATOM 760 C C . TYR A 1 97 ? 6.361 11.080 1.941 1.00 63.97 97 TYR A C 1
ATOM 762 O O . TYR A 1 97 ? 5.595 12.039 2.187 1.00 63.97 97 TYR A O 1
#

Radius of gyration: 34.51 Å; chains: 1; bounding box: 54×44×111 Å

Foldseek 3Di:
DDDDDDDDDDDDDDDDDPPDPDPPPPPCPDPPDDDPVRVCQQADKDKDWDWDADDPPDQDPPDDRTDIWIWIDHRPDIDTGNDDDDDPVCVVVVNGD

Sequence (97 aa):
MPLEIRRKLSLSALAMVLVLPGQVLAYTDLPGVQTPEEIEARQSRVCEQVLVRRNKWAEPTNGPRYTYAYSCRQGGLSILSNQPPPSLERQKRGLNY

pLDDT: mean 72.42, std 12.76, range [42.78, 91.56]